Protein AF-A0A958UBS0-F1 (afdb_monomer_lite)

pLDDT: mean 75.7, std 14.75, range [41.38, 94.5]

Structure (mmCIF, N/CA/C/O backbone):
data_AF-A0A958UBS0-F1
#
_entry.id   AF-A0A958UBS0-F1
#
loop_
_atom_site.group_PDB
_atom_site.id
_atom_site.type_symbol
_atom_site.label_atom_id
_atom_site.label_alt_id
_atom_site.label_comp_id
_atom_site.label_asym_id
_atom_site.label_entity_id
_atom_site.label_seq_id
_atom_site.pdbx_PDB_ins_code
_atom_site.Cartn_x
_atom_site.Cartn_y
_atom_site.Cartn_z
_atom_site.occupancy
_atom_site.B_iso_or_equiv
_atom_site.auth_seq_id
_atom_site.auth_comp_id
_atom_site.auth_asym_id
_atom_site.auth_atom_id
_atom_site.pdbx_PDB_model_num
ATOM 1 N N . MET A 1 1 ? -45.300 -0.743 6.160 1.00 54.22 1 MET A N 1
ATOM 2 C CA . MET A 1 1 ? -44.730 -0.903 7.517 1.00 54.22 1 MET A CA 1
ATOM 3 C C . MET A 1 1 ? -43.240 -0.615 7.413 1.00 54.22 1 MET A C 1
ATOM 5 O O . MET A 1 1 ? -42.583 -1.237 6.593 1.00 54.22 1 MET A O 1
ATOM 9 N N . ASP A 1 2 ? -42.753 0.388 8.137 1.00 76.62 2 ASP A N 1
ATOM 10 C CA . ASP A 1 2 ? -41.417 0.974 7.968 1.00 76.62 2 ASP A CA 1
ATOM 11 C C . ASP A 1 2 ? -40.288 -0.039 8.276 1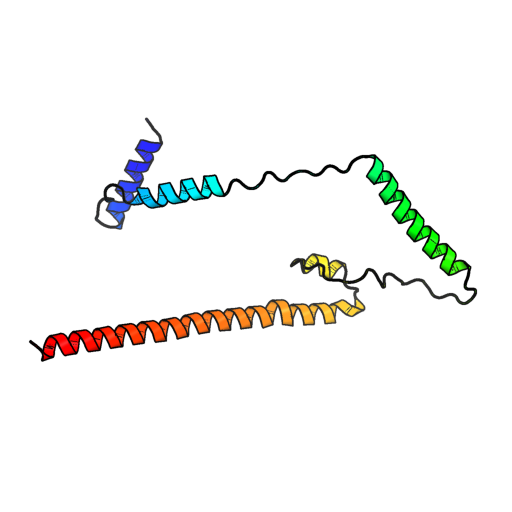.00 76.62 2 ASP A C 1
ATOM 13 O O . ASP A 1 2 ? -40.256 -0.635 9.360 1.00 76.62 2 ASP A O 1
ATOM 17 N N . LEU A 1 3 ? -39.381 -0.266 7.318 1.00 69.31 3 LEU A N 1
ATOM 18 C CA . LEU A 1 3 ? -38.292 -1.258 7.391 1.00 69.31 3 LEU A CA 1
ATOM 19 C C . LEU A 1 3 ? -37.373 -1.018 8.597 1.00 69.31 3 LEU A C 1
ATOM 21 O O . LEU A 1 3 ? -36.934 -1.964 9.254 1.00 69.31 3 LEU A O 1
ATOM 25 N N . ASN A 1 4 ? -37.153 0.249 8.944 1.00 75.38 4 ASN A N 1
ATOM 26 C CA . ASN A 1 4 ? -36.342 0.646 10.093 1.00 75.38 4 ASN A CA 1
ATOM 27 C C . ASN A 1 4 ? -36.977 0.184 11.417 1.00 75.38 4 ASN A C 1
ATOM 29 O O . ASN A 1 4 ? -36.310 -0.359 12.301 1.00 75.38 4 ASN A O 1
ATOM 33 N N . LYS A 1 5 ? -38.305 0.305 11.524 1.00 75.88 5 LYS A N 1
ATOM 34 C CA . LYS A 1 5 ? -39.053 -0.116 12.713 1.00 75.88 5 LYS A CA 1
ATOM 35 C C . LYS A 1 5 ? -39.016 -1.637 12.887 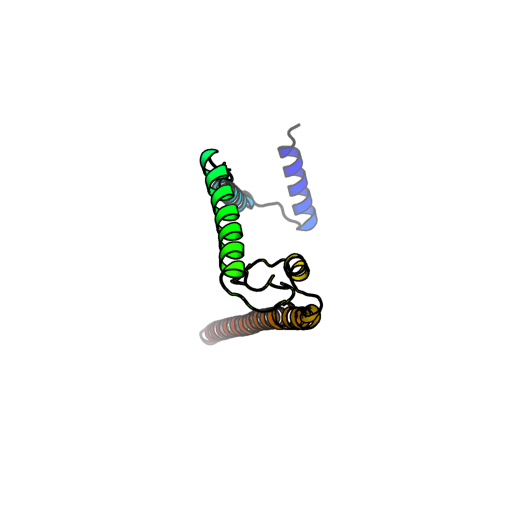1.00 75.88 5 LYS A C 1
ATOM 37 O O . LYS A 1 5 ? -38.842 -2.112 14.006 1.00 75.88 5 LYS A O 1
ATOM 42 N N . LYS A 1 6 ? -39.106 -2.400 11.791 1.00 79.31 6 LYS A N 1
ATOM 43 C CA . LYS A 1 6 ? -39.020 -3.872 11.816 1.00 79.31 6 LYS A CA 1
ATOM 44 C C . LYS A 1 6 ? -37.632 -4.365 12.253 1.00 79.31 6 LYS A C 1
ATOM 46 O O . LYS A 1 6 ? -37.544 -5.288 13.060 1.00 79.31 6 LYS A O 1
ATOM 51 N N . ASN A 1 7 ? -36.563 -3.716 11.788 1.00 82.00 7 ASN A N 1
ATOM 52 C CA . ASN A 1 7 ? -35.189 -4.080 12.150 1.00 82.00 7 ASN A CA 1
ATOM 53 C C . ASN A 1 7 ? -34.857 -3.778 13.617 1.00 82.00 7 ASN A C 1
ATOM 55 O O . ASN A 1 7 ? -34.242 -4.614 14.276 1.00 82.00 7 ASN A O 1
ATOM 59 N N . LYS A 1 8 ? -35.319 -2.643 14.163 1.00 81.62 8 LYS A N 1
ATOM 60 C CA . LYS A 1 8 ? -35.137 -2.330 15.594 1.00 81.62 8 LYS A CA 1
ATOM 61 C C . LYS A 1 8 ? -35.790 -3.363 16.511 1.00 81.62 8 LYS A C 1
ATOM 63 O O . LYS A 1 8 ? -35.183 -3.777 17.494 1.00 81.62 8 LYS A O 1
ATOM 68 N N . VAL A 1 9 ? -37.003 -3.800 16.171 1.00 83.94 9 VAL A N 1
ATOM 69 C CA . VAL A 1 9 ? -37.725 -4.824 16.942 1.00 83.94 9 VAL A CA 1
ATOM 70 C C . VAL A 1 9 ? -36.994 -6.167 16.890 1.00 83.94 9 VAL A C 1
ATOM 72 O O . VAL A 1 9 ? -36.865 -6.825 17.919 1.00 83.94 9 VAL A O 1
ATOM 75 N N . ARG A 1 10 ? -36.467 -6.563 15.722 1.00 87.56 10 ARG A N 1
ATOM 76 C CA . ARG A 1 10 ? -35.708 -7.817 15.592 1.00 87.56 10 ARG A CA 1
ATOM 77 C C . ARG A 1 10 ? -34.406 -7.790 16.396 1.00 87.56 10 ARG A C 1
ATOM 79 O O . ARG A 1 10 ? -34.130 -8.745 17.108 1.00 87.56 10 ARG A O 1
ATOM 86 N N . LEU A 1 11 ? -33.660 -6.687 16.336 1.00 84.81 11 LEU A N 1
ATOM 87 C CA . LEU A 1 11 ? -32.402 -6.524 17.070 1.00 84.81 11 LEU A CA 1
ATOM 88 C C . LEU A 1 11 ? -32.605 -6.547 18.592 1.00 84.81 11 LEU A C 1
ATOM 90 O O . LEU A 1 11 ? -31.860 -7.216 19.298 1.00 84.81 11 LEU A O 1
ATOM 94 N N . SER A 1 12 ? -33.628 -5.849 19.094 1.00 86.31 12 SER A N 1
ATOM 95 C CA . SER A 1 12 ? -33.972 -5.865 20.523 1.00 86.31 12 SER A CA 1
ATOM 96 C C . SER A 1 12 ? -34.364 -7.266 20.991 1.00 86.31 12 SER A C 1
ATOM 98 O O . SER A 1 12 ? -33.924 -7.690 22.057 1.00 86.31 12 SER A O 1
ATOM 100 N N . LYS A 1 13 ? -35.117 -8.010 20.170 1.00 88.94 13 LYS A N 1
ATOM 101 C CA . LYS A 1 13 ? -35.467 -9.399 20.466 1.00 88.94 13 LYS A CA 1
ATOM 102 C C . LYS A 1 13 ? -34.226 -10.296 20.527 1.00 88.94 13 LYS A C 1
ATOM 104 O O . LYS A 1 13 ? -34.050 -10.999 21.509 1.00 88.94 13 LYS A O 1
ATOM 109 N N . GLU A 1 14 ? -33.342 -10.227 19.531 1.00 90.38 14 GLU A N 1
ATOM 110 C CA . GLU A 1 14 ? -32.112 -11.033 19.514 1.00 90.38 14 GLU A CA 1
ATOM 111 C C . GLU A 1 14 ? -31.158 -10.697 20.666 1.00 90.38 14 GLU A C 1
ATOM 113 O O . GLU A 1 14 ? -30.542 -11.599 21.230 1.00 90.38 14 GLU A O 1
ATOM 118 N N . HIS A 1 15 ? -31.037 -9.419 21.030 1.00 87.50 15 HIS A N 1
ATOM 119 C CA . HIS A 1 15 ? -30.216 -8.997 22.163 1.00 87.50 15 HIS A CA 1
ATOM 120 C C . HIS A 1 15 ? -30.743 -9.588 23.473 1.00 87.50 15 HIS A C 1
ATOM 122 O O . HIS A 1 15 ? -29.978 -10.184 24.228 1.00 87.50 15 HIS A O 1
ATOM 128 N N . ARG A 1 16 ? -32.059 -9.510 23.692 1.00 91.50 16 ARG A N 1
ATOM 129 C CA . ARG A 1 16 ? -32.699 -10.081 24.877 1.00 91.50 16 ARG A CA 1
ATOM 130 C C . ARG A 1 16 ? -32.607 -11.604 24.914 1.00 91.50 16 ARG A C 1
ATOM 132 O O . ARG A 1 16 ? -32.306 -12.159 25.962 1.00 91.50 16 ARG A O 1
ATOM 139 N N . ASP A 1 17 ? -32.815 -12.271 23.781 1.00 93.62 17 ASP A N 1
ATOM 140 C CA . ASP A 1 17 ? -32.758 -13.734 23.690 1.00 93.62 17 ASP A CA 1
ATOM 141 C C . ASP A 1 17 ? -31.333 -14.271 23.945 1.00 93.62 17 ASP A C 1
ATOM 143 O O . ASP A 1 17 ? -31.178 -15.371 24.470 1.00 93.62 17 ASP A O 1
ATOM 147 N N . LYS A 1 18 ? -30.284 -13.503 23.607 1.00 91.00 18 LYS A N 1
ATOM 148 C CA . LYS A 1 18 ? -28.878 -13.914 23.784 1.00 91.00 18 LYS A CA 1
ATOM 149 C C . LYS A 1 18 ? -28.246 -13.464 25.099 1.00 91.00 18 LYS A C 1
ATOM 151 O O . LYS A 1 18 ? -27.378 -14.159 25.611 1.00 91.00 18 LYS A O 1
ATOM 156 N N . LEU A 1 19 ? -28.624 -12.292 25.605 1.00 90.00 19 LEU A N 1
ATOM 157 C CA . LEU A 1 19 ? -27.959 -11.646 26.744 1.00 90.00 19 LEU A CA 1
ATOM 158 C C . LEU A 1 19 ? -28.878 -11.487 27.962 1.00 90.00 19 LEU A C 1
ATOM 160 O O . LEU A 1 19 ? -28.441 -10.992 28.995 1.00 90.00 19 LEU A O 1
ATOM 164 N N . GLY A 1 20 ? -30.145 -11.901 27.856 1.00 90.25 20 GLY A N 1
ATOM 165 C CA . GLY A 1 20 ? -31.111 -11.895 28.959 1.00 90.25 20 GLY A CA 1
ATOM 166 C C . GLY A 1 20 ? -31.557 -10.503 29.415 1.00 90.25 20 GLY A C 1
ATOM 167 O O . GLY A 1 20 ? -32.290 -10.391 30.393 1.00 90.25 20 GLY A O 1
ATOM 168 N N . MET A 1 21 ? -31.132 -9.443 28.726 1.00 87.12 21 MET A N 1
ATOM 169 C CA . MET A 1 21 ? -31.373 -8.050 29.103 1.00 87.12 21 MET A CA 1
ATOM 170 C C . MET A 1 21 ? -31.845 -7.234 27.898 1.00 87.12 21 MET A C 1
ATOM 172 O O . MET A 1 21 ? -31.523 -7.550 26.753 1.00 87.12 21 MET A O 1
ATOM 176 N N . ASP A 1 22 ? -32.633 -6.188 28.152 1.00 87.81 22 ASP A N 1
ATOM 177 C CA . ASP A 1 22 ? -33.042 -5.239 27.115 1.00 87.81 22 ASP A CA 1
ATOM 178 C C . ASP A 1 22 ? -31.922 -4.238 26.807 1.00 87.81 22 ASP A C 1
ATOM 180 O O . ASP A 1 22 ? -31.136 -3.867 27.678 1.00 87.81 22 ASP A O 1
ATOM 184 N N . ILE A 1 23 ? -31.879 -3.764 25.557 1.00 87.25 23 ILE A N 1
ATOM 185 C CA . ILE A 1 23 ? -30.902 -2.759 25.118 1.00 87.25 23 ILE A CA 1
ATOM 186 C C . ILE A 1 23 ? -31.170 -1.448 25.879 1.00 87.25 23 ILE A C 1
ATOM 188 O O . ILE A 1 23 ? -32.269 -0.893 25.744 1.00 87.25 23 ILE A O 1
ATOM 192 N N . PRO A 1 24 ? -30.188 -0.900 26.620 1.00 88.06 24 PRO A N 1
ATOM 193 C CA . PRO A 1 24 ? -30.344 0.376 27.304 1.00 88.06 24 PRO A CA 1
ATOM 194 C C . PRO A 1 24 ? -30.661 1.517 26.333 1.00 88.06 24 PRO A C 1
ATOM 196 O O . PRO A 1 24 ? -30.202 1.540 25.184 1.00 88.06 24 PRO A O 1
ATOM 199 N N . LYS A 1 25 ? -31.431 2.501 26.808 1.00 84.38 25 LYS A N 1
ATOM 200 C CA . LYS A 1 25 ? -31.696 3.718 26.032 1.00 84.38 25 LYS A CA 1
ATOM 201 C C . LYS A 1 25 ? -30.359 4.385 25.685 1.00 84.38 25 LYS A C 1
ATOM 203 O O . LYS A 1 25 ? -29.473 4.471 26.524 1.00 84.38 25 LYS A O 1
ATOM 208 N N . ASP A 1 26 ? -30.217 4.793 24.427 1.00 84.62 26 ASP A N 1
ATOM 209 C CA . ASP A 1 26 ? -29.049 5.509 23.894 1.00 84.62 26 ASP A CA 1
ATOM 210 C C . ASP A 1 26 ? -27.710 4.750 23.829 1.00 84.62 26 ASP A C 1
ATOM 212 O O . ASP A 1 26 ? -26.696 5.344 23.464 1.00 84.62 26 ASP A O 1
ATOM 216 N N . TYR A 1 27 ? -27.695 3.429 24.049 1.00 86.19 27 TYR A N 1
ATOM 217 C CA . TYR A 1 27 ? -26.470 2.610 24.011 1.00 86.19 27 TYR A CA 1
ATOM 218 C C . TYR A 1 27 ? -25.636 2.784 22.722 1.00 86.19 27 TYR A C 1
ATOM 220 O O . TYR A 1 27 ? -24.415 2.901 22.761 1.00 86.19 27 TYR A O 1
ATOM 228 N N . PHE A 1 28 ? -26.295 2.873 21.562 1.00 89.88 28 PHE A N 1
ATOM 229 C CA . PHE A 1 28 ? -25.626 3.028 20.262 1.00 89.88 28 PHE A CA 1
ATOM 230 C C . PHE A 1 28 ? -25.513 4.483 19.784 1.00 89.88 28 PHE A C 1
ATOM 232 O O . PHE A 1 28 ? -25.036 4.724 18.672 1.00 89.88 28 PHE A O 1
ATOM 239 N N . SER A 1 29 ? -25.956 5.465 20.575 1.00 89.81 29 SER A N 1
ATOM 240 C CA . SER A 1 29 ? -26.031 6.864 20.135 1.00 89.81 29 SER A CA 1
ATOM 241 C C . SER A 1 29 ? -24.642 7.455 19.866 1.00 89.81 29 SER A C 1
ATOM 243 O O . SER A 1 29 ? -24.453 8.109 18.840 1.00 89.81 29 SER A O 1
ATOM 245 N N . LYS A 1 30 ? -23.649 7.140 20.712 1.00 91.75 30 LYS A N 1
ATOM 246 C CA . LYS A 1 30 ? -22.251 7.573 20.535 1.00 91.75 30 LYS A CA 1
ATOM 247 C C . LYS A 1 30 ? -21.612 6.960 19.285 1.00 91.75 30 LYS A C 1
ATOM 249 O O . LYS A 1 30 ? -21.175 7.696 18.408 1.00 91.75 30 LYS A O 1
ATOM 254 N N . SER A 1 31 ? -21.648 5.632 19.157 1.00 89.31 31 SER A N 1
ATOM 255 C CA . SER A 1 31 ? -21.081 4.925 17.997 1.00 89.31 31 SER A CA 1
ATOM 256 C C . SER A 1 31 ? -21.721 5.381 16.683 1.00 89.31 31 SER A C 1
ATOM 258 O O . SER A 1 31 ? -21.027 5.626 15.700 1.00 89.31 31 SER A O 1
ATOM 260 N N . LYS A 1 32 ? -23.044 5.591 16.661 1.00 90.06 32 LYS A N 1
ATOM 261 C CA . LYS A 1 32 ? -23.733 6.094 15.469 1.00 90.06 32 LYS A CA 1
ATOM 262 C C . LYS A 1 32 ? -23.274 7.503 15.085 1.00 90.06 32 LYS A C 1
ATOM 264 O O . LYS A 1 32 ? -23.125 7.778 13.897 1.00 90.06 32 LYS A O 1
ATOM 269 N N . ALA A 1 33 ? -23.067 8.382 16.066 1.00 91.50 33 ALA A N 1
ATOM 270 C CA . ALA A 1 33 ? -22.557 9.729 15.830 1.00 91.50 33 ALA A CA 1
ATOM 271 C C . ALA A 1 33 ? -21.106 9.705 15.323 1.00 91.50 33 ALA A C 1
ATOM 273 O O . ALA A 1 33 ? -20.787 10.403 14.362 1.00 91.50 33 ALA A O 1
ATOM 274 N N . GLU A 1 34 ? -20.257 8.861 15.910 1.00 90.31 34 GLU A N 1
ATOM 275 C CA . GLU A 1 34 ? -18.861 8.683 15.498 1.00 90.31 34 GLU A CA 1
ATOM 276 C C . GLU A 1 34 ? -18.745 8.105 14.085 1.00 90.31 34 GLU A C 1
ATOM 278 O O . GLU A 1 34 ? -17.998 8.646 13.276 1.00 90.31 34 GLU A O 1
ATOM 283 N N . ILE A 1 35 ? -19.538 7.085 13.738 1.00 89.06 35 ILE A N 1
ATOM 284 C CA . ILE A 1 35 ? -19.576 6.526 12.377 1.00 89.06 35 ILE A CA 1
ATOM 285 C C . ILE A 1 35 ? -20.050 7.582 11.376 1.00 89.06 35 ILE A C 1
ATOM 287 O O . ILE A 1 35 ? -19.469 7.713 10.302 1.00 89.06 35 ILE A O 1
ATOM 291 N N . LEU A 1 36 ? -21.089 8.357 11.707 1.00 88.12 36 LEU A N 1
ATOM 292 C CA . LEU A 1 36 ? -21.593 9.400 10.812 1.00 88.12 36 LEU A CA 1
ATOM 293 C C . LEU A 1 36 ? -20.533 10.483 10.563 1.00 88.12 36 LEU A C 1
ATOM 295 O O . LEU A 1 36 ? -20.350 10.914 9.424 1.00 88.12 36 LEU A O 1
ATOM 299 N N . LYS A 1 37 ? -19.822 10.889 11.620 1.00 89.19 37 LYS A N 1
ATOM 300 C CA . LYS A 1 37 ? -18.712 11.841 11.542 1.00 89.19 37 LYS A CA 1
ATOM 301 C C . LYS A 1 37 ? -17.560 11.272 10.712 1.00 89.19 37 LYS A C 1
ATOM 303 O O . LYS A 1 37 ? -17.122 11.926 9.772 1.00 89.19 37 LYS A O 1
ATOM 308 N N . ALA A 1 38 ? -17.160 10.028 10.970 1.00 85.00 38 ALA A N 1
ATOM 309 C CA . ALA A 1 38 ? -16.108 9.350 10.225 1.00 85.00 38 ALA A CA 1
ATOM 310 C C . ALA A 1 38 ? -16.458 9.204 8.737 1.00 85.00 38 ALA A C 1
ATOM 312 O O . ALA A 1 38 ? -15.603 9.431 7.894 1.00 85.00 38 ALA A O 1
ATOM 313 N N . VAL A 1 39 ? -17.702 8.877 8.378 1.00 82.25 39 VAL A N 1
ATOM 314 C CA . VAL A 1 39 ? -18.130 8.784 6.969 1.00 82.25 39 VAL A CA 1
ATOM 315 C C . VAL A 1 39 ? -18.169 10.159 6.294 1.00 82.25 39 VAL A C 1
ATOM 317 O O . VAL A 1 39 ? -17.821 10.272 5.120 1.00 82.25 39 VAL A O 1
ATOM 320 N N . ALA A 1 40 ? -18.573 11.208 7.016 1.00 79.00 40 ALA A N 1
ATOM 321 C CA . ALA A 1 40 ? -18.569 12.572 6.493 1.00 79.00 40 ALA A CA 1
ATOM 322 C C . ALA A 1 40 ? -17.142 13.107 6.267 1.00 79.00 40 ALA A C 1
ATOM 324 O O . ALA A 1 40 ? -16.904 13.790 5.271 1.00 79.00 40 ALA A O 1
ATOM 325 N N . GLU A 1 41 ? -16.209 12.769 7.160 1.00 76.94 41 GLU A N 1
ATOM 326 C CA . GLU A 1 41 ? -14.789 13.137 7.079 1.00 76.94 41 GLU A CA 1
ATOM 327 C C . GLU A 1 41 ? -14.023 12.281 6.053 1.00 76.94 41 GLU A C 1
ATOM 329 O O . GLU A 1 41 ? -13.180 12.803 5.330 1.00 76.94 41 GLU A O 1
ATOM 334 N N . ASN A 1 42 ? -14.379 11.001 5.888 1.00 64.62 42 ASN A N 1
ATOM 335 C CA . ASN A 1 42 ? -13.818 10.086 4.880 1.00 64.62 42 ASN A CA 1
ATOM 336 C C . ASN A 1 42 ? -14.498 10.201 3.502 1.00 64.62 42 ASN A C 1
ATOM 338 O O . ASN A 1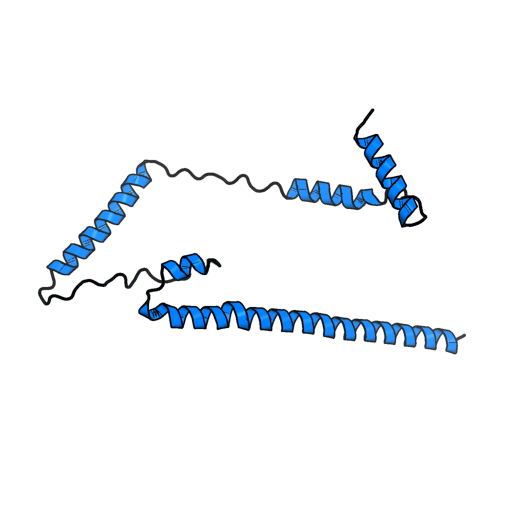 42 ? -14.532 9.229 2.735 1.00 64.62 42 ASN A O 1
ATOM 342 N N . LYS A 1 43 ? -15.022 11.378 3.132 1.00 59.66 43 LYS A N 1
ATOM 343 C CA . LYS A 1 43 ? -15.264 11.668 1.713 1.00 59.66 43 LYS A CA 1
ATOM 344 C C . LYS A 1 43 ? -13.907 11.640 1.014 1.00 59.66 43 LYS A C 1
ATOM 346 O O . LYS A 1 43 ? -13.167 12.617 1.059 1.00 59.66 43 LYS A O 1
ATOM 351 N N . LYS A 1 44 ? -13.577 10.490 0.412 1.00 62.22 44 LYS A N 1
ATOM 352 C CA . LYS A 1 44 ? -12.384 10.307 -0.422 1.00 62.22 44 LYS A CA 1
ATOM 353 C C . LYS A 1 44 ? -12.256 11.533 -1.331 1.00 62.22 44 LYS A C 1
ATOM 355 O O . LYS A 1 44 ? -13.268 11.897 -1.938 1.00 62.22 44 LYS A O 1
ATOM 360 N N . PRO A 1 45 ? -11.077 12.176 -1.421 1.00 61.28 45 PRO A N 1
ATOM 361 C CA . PRO A 1 45 ? -10.894 13.242 -2.389 1.00 61.28 45 PRO A CA 1
ATOM 362 C C . PRO A 1 45 ? -11.256 12.651 -3.748 1.00 61.28 45 PRO A C 1
ATOM 364 O O . PRO A 1 45 ? -10.703 11.618 -4.132 1.00 61.28 45 PRO A O 1
ATOM 367 N N . GLU A 1 46 ? -12.247 13.236 -4.422 1.00 63.69 46 GLU A N 1
ATOM 368 C CA . GLU A 1 46 ? -12.600 12.834 -5.779 1.00 63.69 46 GLU A CA 1
ATOM 369 C C . GLU A 1 46 ? -11.300 12.795 -6.577 1.00 63.69 46 GLU A C 1
ATOM 371 O O . GLU A 1 46 ? -10.557 13.781 -6.608 1.00 63.69 46 GLU A O 1
ATOM 376 N N . THR A 1 47 ? -10.955 11.624 -7.114 1.00 60.16 47 THR A N 1
ATOM 377 C CA . THR A 1 47 ? -9.691 11.420 -7.812 1.00 60.16 47 THR A CA 1
ATOM 378 C C . THR A 1 47 ? -9.654 12.392 -8.981 1.00 60.16 47 THR A C 1
ATOM 380 O O . THR A 1 47 ? -10.350 12.236 -9.982 1.00 60.16 47 THR A O 1
ATOM 383 N N . LYS A 1 48 ? -8.885 13.471 -8.820 1.00 59.59 48 LYS A N 1
ATOM 384 C CA . LYS A 1 48 ? -8.793 14.541 -9.805 1.00 59.59 48 LYS A CA 1
ATOM 385 C C . LYS A 1 48 ? -8.133 13.952 -11.044 1.00 59.59 48 LYS A C 1
ATOM 387 O O . LYS A 1 48 ? -6.923 13.757 -11.071 1.00 59.59 48 LYS A O 1
ATOM 392 N N . VAL A 1 49 ? -8.937 13.624 -12.051 1.00 65.81 49 VAL A N 1
ATOM 393 C CA . VAL A 1 49 ? -8.460 13.041 -13.305 1.00 65.81 49 VAL A CA 1
ATOM 394 C C . VAL A 1 49 ? -7.685 14.125 -14.056 1.00 65.81 49 VAL A C 1
ATOM 396 O O . VAL A 1 49 ? -8.266 14.981 -14.724 1.00 65.81 49 VAL A O 1
ATOM 399 N N . ILE A 1 50 ? -6.361 14.150 -13.888 1.00 70.00 50 ILE A N 1
ATOM 400 C CA . ILE A 1 50 ? -5.486 15.102 -14.576 1.00 70.00 50 ILE A CA 1
ATOM 401 C C . ILE A 1 50 ? -5.354 14.639 -16.028 1.00 70.00 50 ILE A C 1
ATOM 403 O O . ILE A 1 50 ? -4.557 13.765 -16.357 1.00 70.00 50 ILE A O 1
ATOM 407 N N 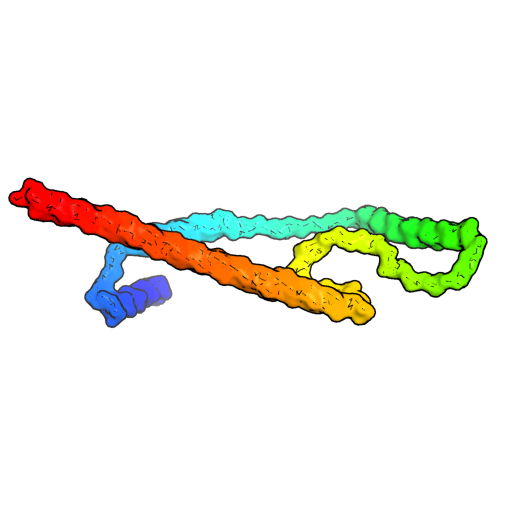. GLN A 1 51 ? -6.151 15.222 -16.918 1.00 68.19 51 GLN A N 1
ATOM 408 C CA . GLN A 1 51 ? -5.993 15.016 -18.354 1.00 68.19 51 GLN A CA 1
ATOM 409 C C . GLN A 1 51 ? -4.790 15.824 -18.861 1.00 68.19 51 GLN A C 1
ATOM 411 O O . GLN A 1 51 ? -4.734 17.047 -18.704 1.00 68.19 51 GLN A O 1
ATOM 416 N N . LEU A 1 52 ? -3.822 15.149 -19.490 1.00 64.19 52 LEU A N 1
ATOM 417 C CA . LEU A 1 52 ? -2.690 15.825 -20.123 1.00 64.19 52 LEU A CA 1
ATOM 418 C C . LEU A 1 52 ? -3.156 16.678 -21.309 1.00 64.19 52 LEU A C 1
ATOM 420 O O . LEU A 1 52 ? -3.853 16.208 -22.214 1.00 64.19 52 LEU A O 1
ATOM 424 N N . ARG A 1 53 ? -2.713 17.939 -21.324 1.00 69.25 53 ARG A N 1
ATOM 425 C CA . ARG A 1 53 ? -2.982 18.886 -22.411 1.00 69.25 53 ARG A CA 1
ATOM 426 C C . ARG A 1 53 ? -2.344 18.383 -23.724 1.00 69.25 53 ARG A C 1
ATOM 428 O O . ARG A 1 53 ? -1.223 17.875 -23.695 1.00 69.25 53 ARG A O 1
ATOM 435 N N . PRO A 1 54 ? -3.004 18.542 -24.886 1.00 69.69 54 PRO A N 1
ATOM 436 C CA . PRO A 1 54 ? -2.604 17.900 -26.146 1.00 69.69 54 PRO A CA 1
ATOM 437 C C . PRO A 1 54 ? -1.213 18.300 -26.659 1.00 69.69 54 PRO A C 1
ATOM 439 O O . PRO A 1 54 ? -0.546 17.478 -27.278 1.00 69.69 54 PRO A O 1
ATOM 442 N N . PHE A 1 55 ? -0.729 19.508 -26.356 1.00 66.38 55 PHE A N 1
ATOM 443 C CA . PHE A 1 55 ? 0.618 19.940 -26.752 1.00 66.38 55 PHE A CA 1
ATOM 444 C C . PHE A 1 55 ? 1.737 19.168 -26.029 1.00 66.38 55 PHE A C 1
ATOM 446 O O . PHE A 1 55 ? 2.818 18.989 -26.585 1.00 66.38 55 PHE A O 1
ATOM 453 N N . VAL A 1 56 ? 1.474 18.656 -24.818 1.00 73.62 56 VAL A N 1
ATOM 454 C CA . VAL A 1 56 ? 2.456 17.884 -24.038 1.00 73.62 56 VAL A CA 1
ATOM 455 C C . VAL A 1 56 ? 2.686 16.507 -24.671 1.00 73.62 56 VAL A C 1
ATOM 457 O O . VAL A 1 56 ? 3.785 15.973 -24.585 1.00 73.62 56 VAL A O 1
ATOM 460 N N . LYS A 1 57 ? 1.696 15.959 -25.391 1.00 75.06 57 LYS A N 1
ATOM 461 C CA . LYS A 1 57 ? 1.805 14.647 -26.054 1.00 75.06 57 LYS A CA 1
ATOM 462 C C . LYS A 1 57 ? 2.914 14.631 -27.108 1.00 75.06 57 LYS A C 1
ATOM 464 O O . LYS A 1 57 ? 3.713 13.703 -27.145 1.00 75.06 57 LYS A O 1
ATOM 469 N N . TYR A 1 58 ? 2.986 15.679 -27.930 1.00 84.19 58 TYR A N 1
ATOM 470 C CA . TYR A 1 58 ? 4.012 15.797 -28.965 1.00 84.19 58 TYR A CA 1
ATOM 471 C C . TYR A 1 58 ? 5.385 16.131 -28.385 1.00 84.19 58 TYR A C 1
ATOM 473 O O . TYR A 1 58 ? 6.377 15.592 -28.859 1.00 84.19 58 TYR A O 1
ATOM 481 N N . ALA A 1 59 ? 5.447 16.961 -27.338 1.00 84.69 59 ALA A N 1
ATOM 482 C CA . ALA A 1 59 ? 6.704 17.266 -26.656 1.00 84.69 59 ALA A CA 1
ATOM 483 C C . ALA A 1 59 ? 7.338 16.007 -26.035 1.00 84.69 59 ALA A C 1
ATOM 485 O O . ALA A 1 59 ? 8.537 15.789 -26.186 1.00 84.69 59 ALA A O 1
ATOM 486 N N . VAL A 1 60 ? 6.523 15.149 -25.407 1.00 85.38 60 VAL A N 1
ATOM 487 C CA . VAL A 1 60 ? 6.972 13.868 -24.836 1.00 85.38 60 VAL A CA 1
ATOM 488 C C . VAL A 1 60 ? 7.379 12.879 -25.931 1.00 85.38 60 VAL A C 1
ATOM 490 O O . VAL A 1 60 ? 8.417 12.237 -25.825 1.00 85.38 60 VAL A O 1
ATOM 493 N N . ALA A 1 61 ? 6.615 12.774 -27.022 1.00 87.19 61 ALA A N 1
ATOM 494 C CA . ALA A 1 61 ? 7.008 11.917 -28.142 1.00 87.19 61 ALA A CA 1
ATOM 495 C C . ALA A 1 61 ? 8.335 12.377 -28.776 1.00 87.19 61 ALA A C 1
ATOM 497 O O . ALA A 1 61 ? 9.212 11.559 -29.048 1.00 87.19 61 ALA A O 1
ATOM 498 N N . ALA A 1 62 ? 8.509 13.688 -28.969 1.00 90.25 62 ALA A N 1
ATOM 499 C CA . ALA A 1 62 ? 9.726 14.261 -29.530 1.00 90.25 62 ALA A CA 1
ATOM 500 C C . ALA A 1 62 ? 10.941 14.060 -28.615 1.00 90.25 62 ALA A C 1
ATOM 502 O O . ALA A 1 62 ? 12.024 13.787 -29.127 1.00 90.25 62 ALA A O 1
ATOM 503 N N . SER A 1 63 ? 10.784 14.143 -27.287 1.00 89.75 63 SER A N 1
ATOM 504 C CA . SER A 1 63 ? 11.895 13.896 -26.360 1.00 89.75 63 SER A CA 1
ATOM 505 C C . SER A 1 63 ? 12.352 12.436 -26.390 1.00 89.75 63 SER A C 1
ATOM 507 O O . SER A 1 63 ? 13.555 12.188 -26.438 1.00 89.75 63 SER A O 1
ATOM 509 N N . ILE A 1 64 ? 11.421 11.477 -26.460 1.00 88.44 64 ILE A N 1
ATOM 510 C CA . ILE A 1 64 ? 11.745 10.047 -26.587 1.00 88.44 64 ILE A CA 1
ATOM 511 C C . ILE A 1 64 ? 12.505 9.788 -27.894 1.00 88.44 64 ILE A C 1
ATOM 513 O O . ILE A 1 64 ? 13.566 9.164 -27.885 1.00 88.44 64 ILE A O 1
ATOM 517 N N . VAL A 1 65 ? 12.005 10.310 -29.019 1.00 92.12 65 VAL A N 1
ATOM 518 C CA . VAL A 1 65 ? 12.660 10.153 -30.329 1.00 92.12 65 VAL A CA 1
ATOM 519 C C . VAL A 1 65 ? 14.029 10.840 -30.355 1.00 92.12 65 VAL A C 1
ATOM 521 O O . VAL A 1 65 ? 14.974 10.286 -30.914 1.00 92.12 65 VAL A O 1
ATOM 524 N N . ALA A 1 66 ? 14.168 12.009 -29.726 1.00 89.94 66 ALA A N 1
ATOM 525 C CA . ALA A 1 66 ? 15.438 12.722 -29.632 1.00 89.94 66 ALA A CA 1
ATOM 526 C C . ALA A 1 66 ? 16.481 11.936 -28.826 1.00 89.94 66 ALA A C 1
ATOM 528 O O . ALA A 1 66 ? 17.619 11.828 -29.273 1.00 89.94 66 ALA A O 1
ATOM 529 N N . ILE A 1 67 ? 16.097 11.341 -27.689 1.00 88.31 67 ILE A N 1
ATOM 530 C CA . ILE A 1 67 ? 16.989 10.497 -26.879 1.00 88.31 67 ILE A CA 1
ATOM 531 C C . ILE A 1 67 ? 17.450 9.282 -27.692 1.00 88.31 67 ILE A C 1
ATOM 533 O O . ILE A 1 67 ? 18.651 9.041 -27.792 1.00 88.31 67 ILE A O 1
ATOM 537 N N . LEU A 1 68 ? 16.524 8.575 -28.349 1.00 85.06 68 LEU A N 1
ATOM 538 C CA . LEU A 1 68 ? 16.847 7.406 -29.178 1.00 85.06 68 LEU A CA 1
ATOM 539 C C . LEU A 1 68 ? 17.759 7.762 -30.363 1.00 85.06 68 LEU A C 1
ATOM 541 O O . LEU A 1 68 ? 18.729 7.054 -30.644 1.00 85.06 68 LEU A O 1
ATOM 545 N N . GLY A 1 69 ? 17.478 8.877 -31.042 1.00 84.56 69 GLY A N 1
ATOM 546 C CA . GLY A 1 69 ? 18.308 9.381 -32.136 1.00 84.56 69 GLY A CA 1
ATOM 547 C C . GLY A 1 69 ? 19.713 9.769 -31.671 1.00 84.56 69 GLY A C 1
ATOM 548 O O . GLY A 1 69 ? 20.696 9.451 -32.343 1.00 84.56 69 GLY A O 1
ATOM 549 N N . LEU A 1 70 ? 19.823 10.387 -30.492 1.00 82.31 70 LEU A N 1
ATOM 550 C CA . LEU A 1 70 ? 21.102 10.758 -29.890 1.00 82.31 70 LEU A CA 1
ATOM 551 C C . LEU A 1 70 ? 21.934 9.516 -29.529 1.00 82.31 70 LEU A C 1
ATOM 553 O O . LEU A 1 70 ? 23.138 9.490 -29.787 1.00 82.31 70 LEU A O 1
ATOM 557 N N . THR A 1 71 ? 21.300 8.454 -29.016 1.00 78.75 71 THR A N 1
ATOM 558 C CA . THR A 1 71 ? 21.967 7.171 -28.730 1.00 78.75 71 THR A CA 1
ATOM 559 C C . THR A 1 71 ? 22.580 6.543 -29.986 1.00 78.75 71 THR A C 1
ATOM 561 O O . THR A 1 71 ? 23.688 6.009 -29.926 1.00 78.75 71 THR A O 1
ATOM 564 N N . ILE A 1 72 ? 21.902 6.615 -31.137 1.00 76.50 72 ILE A N 1
ATOM 565 C CA . ILE A 1 72 ? 22.422 6.083 -32.412 1.00 76.50 72 ILE A CA 1
ATOM 566 C C . ILE A 1 72 ? 23.621 6.908 -32.901 1.00 76.50 72 ILE A C 1
ATOM 568 O O . ILE A 1 72 ? 24.620 6.343 -33.351 1.00 76.50 72 ILE A O 1
ATOM 572 N N . LEU A 1 73 ? 23.548 8.234 -32.769 1.00 76.81 73 LEU A N 1
ATOM 573 C CA . LEU A 1 73 ? 24.617 9.155 -33.165 1.00 76.81 73 LEU A CA 1
ATOM 574 C C . LEU A 1 73 ? 25.920 8.903 -32.387 1.00 76.81 73 LEU A C 1
ATOM 576 O O . LEU A 1 73 ? 26.988 8.827 -32.995 1.00 76.81 73 LEU A O 1
ATOM 580 N N . PHE A 1 74 ? 25.838 8.681 -31.070 1.00 72.75 74 PHE A N 1
ATOM 581 C CA . PHE A 1 74 ? 27.006 8.332 -30.249 1.00 72.75 74 PHE A CA 1
ATOM 582 C C . PHE A 1 74 ? 27.622 6.968 -30.607 1.00 72.75 74 PHE A C 1
ATOM 584 O O . PHE A 1 74 ? 28.838 6.809 -30.509 1.00 72.75 74 PHE A O 1
ATOM 591 N N . LYS A 1 75 ? 26.821 5.999 -31.074 1.00 63.72 75 LYS A N 1
ATOM 592 C CA . LYS A 1 75 ? 27.316 4.682 -31.518 1.00 63.72 75 LYS A CA 1
ATOM 593 C C . LYS A 1 75 ? 28.062 4.738 -32.852 1.00 63.72 75 LYS A C 1
ATOM 595 O O . LYS A 1 75 ? 29.024 4.002 -33.033 1.00 63.72 75 LYS A O 1
ATOM 600 N N . TYR A 1 76 ? 27.647 5.606 -33.774 1.00 64.56 76 TYR A N 1
ATOM 601 C CA . TYR A 1 76 ? 28.283 5.729 -35.092 1.00 64.56 76 TYR A CA 1
ATOM 602 C C . TYR A 1 76 ? 29.558 6.588 -35.094 1.00 64.56 76 TYR A C 1
ATOM 604 O O . TYR A 1 76 ? 30.400 6.411 -35.971 1.00 64.56 76 TYR A O 1
ATOM 612 N N . GLY A 1 77 ? 29.725 7.499 -34.129 1.00 62.50 77 GLY A N 1
ATOM 613 C CA . GLY A 1 77 ? 30.921 8.347 -34.013 1.00 62.50 77 GLY A CA 1
ATOM 614 C C . GLY A 1 77 ? 32.155 7.651 -33.419 1.00 62.50 77 GLY A C 1
ATOM 615 O O . GLY A 1 77 ? 33.267 8.147 -33.582 1.00 62.50 77 GLY A O 1
ATOM 616 N N . SER A 1 78 ? 31.979 6.505 -32.756 1.00 56.09 78 SER A N 1
ATOM 617 C CA . SER A 1 78 ? 33.063 5.729 -32.148 1.00 56.09 78 SER A CA 1
ATOM 618 C C . SER A 1 78 ? 33.286 4.453 -32.956 1.00 56.09 78 SER A C 1
ATOM 620 O O . SER A 1 78 ? 32.669 3.418 -32.715 1.00 56.09 78 SER A O 1
ATOM 622 N N . GLY A 1 79 ? 34.132 4.532 -33.982 1.00 56.88 79 GLY A N 1
ATOM 623 C CA . GLY A 1 79 ? 34.523 3.355 -34.747 1.00 56.88 79 GLY A CA 1
ATOM 624 C C . GLY A 1 79 ? 35.311 2.385 -33.868 1.00 56.88 79 GLY A C 1
ATOM 625 O O . GLY A 1 79 ? 36.475 2.643 -33.589 1.00 56.88 79 GLY A O 1
ATOM 626 N N . THR A 1 80 ? 34.685 1.291 -33.423 1.00 45.34 80 THR A N 1
ATOM 627 C CA . THR A 1 80 ? 35.260 -0.067 -33.319 1.00 45.34 80 THR A CA 1
ATOM 628 C C . THR A 1 80 ? 34.289 -1.049 -32.651 1.00 45.34 80 THR A C 1
ATOM 630 O O . THR A 1 80 ? 33.745 -0.805 -31.582 1.00 45.34 80 THR A O 1
ATOM 633 N N . THR A 1 81 ? 34.176 -2.209 -33.301 1.00 42.22 81 THR A N 1
ATOM 634 C CA . THR A 1 81 ? 33.832 -3.519 -32.733 1.00 42.22 81 THR A CA 1
ATOM 635 C C . THR A 1 81 ? 32.371 -3.783 -32.377 1.00 42.22 81 THR A C 1
ATOM 637 O O . THR A 1 81 ? 31.867 -3.468 -31.306 1.00 42.22 81 THR A O 1
ATOM 640 N N . THR A 1 82 ? 31.743 -4.508 -33.304 1.00 49.84 82 THR A N 1
ATOM 641 C CA . THR A 1 82 ? 30.774 -5.587 -33.099 1.00 49.84 82 THR A CA 1
ATOM 642 C C . THR A 1 82 ? 30.736 -6.114 -31.662 1.00 49.84 82 THR A C 1
ATOM 644 O O . THR A 1 82 ? 31.465 -7.036 -31.313 1.00 49.84 82 THR A O 1
ATOM 647 N N . GLN A 1 83 ? 29.840 -5.577 -30.843 1.00 43.28 83 GLN A N 1
ATOM 648 C CA . GLN A 1 83 ? 29.272 -6.310 -29.721 1.00 43.28 83 GLN A CA 1
ATOM 649 C C . GLN A 1 83 ? 27.761 -6.143 -29.786 1.00 43.28 83 GLN A C 1
ATOM 651 O O . GLN A 1 83 ? 27.234 -5.036 -29.901 1.00 43.28 83 GLN A O 1
ATOM 656 N N . GLN A 1 84 ? 27.088 -7.289 -29.813 1.00 42.44 84 GLN A N 1
ATOM 657 C CA . GLN A 1 84 ? 25.643 -7.409 -29.751 1.00 42.44 84 GLN A CA 1
ATOM 658 C C . GLN A 1 84 ? 25.146 -6.554 -28.583 1.00 42.44 84 GLN A C 1
ATOM 660 O O . GLN A 1 84 ? 25.591 -6.706 -27.448 1.00 42.44 84 GLN A O 1
ATOM 665 N N . VAL A 1 85 ? 24.274 -5.600 -28.891 1.00 43.19 85 VAL A N 1
ATOM 666 C CA . VAL A 1 85 ? 23.719 -4.647 -27.931 1.00 43.19 85 VAL A CA 1
ATOM 667 C C . VAL A 1 85 ? 22.661 -5.378 -27.100 1.00 43.19 85 VAL A C 1
ATOM 669 O O . VAL A 1 85 ? 21.468 -5.176 -27.290 1.00 43.19 85 VAL A O 1
ATOM 672 N N . ASN A 1 86 ? 23.097 -6.221 -26.165 1.00 48.34 86 ASN A N 1
ATOM 673 C CA . ASN A 1 86 ? 22.311 -6.571 -24.982 1.00 48.34 86 ASN A CA 1
ATOM 674 C C . ASN A 1 86 ? 22.515 -5.465 -23.943 1.00 48.34 86 ASN A C 1
ATOM 676 O O . ASN A 1 86 ? 23.171 -5.647 -22.924 1.00 48.34 86 ASN A O 1
ATOM 680 N N . THR A 1 87 ? 22.011 -4.271 -24.246 1.00 41.38 87 THR A N 1
ATOM 681 C CA . THR A 1 87 ? 22.099 -3.111 -23.349 1.00 41.38 87 THR A CA 1
ATOM 682 C C . THR A 1 87 ? 20.695 -2.625 -23.009 1.00 41.38 87 THR A C 1
ATOM 684 O O . THR A 1 87 ? 20.325 -1.485 -23.266 1.00 41.38 87 THR A O 1
ATOM 687 N N . ILE A 1 88 ? 19.902 -3.532 -22.429 1.00 45.47 88 ILE A N 1
ATOM 688 C CA . ILE A 1 88 ? 18.844 -3.197 -21.464 1.00 45.47 88 ILE A CA 1
ATOM 689 C C . ILE A 1 88 ? 19.535 -3.102 -20.094 1.00 45.47 88 ILE A C 1
ATOM 691 O O . ILE A 1 88 ? 19.264 -3.870 -19.186 1.00 45.47 88 ILE A O 1
ATOM 695 N N . THR A 1 89 ? 20.551 -2.255 -19.959 1.00 51.34 89 THR A N 1
ATOM 696 C CA . THR A 1 89 ? 21.359 -2.190 -18.732 1.00 51.34 89 THR A CA 1
ATOM 697 C C . THR A 1 89 ? 21.744 -0.753 -18.446 1.00 51.34 89 THR A C 1
ATOM 699 O O . THR A 1 89 ? 22.904 -0.373 -18.542 1.00 51.34 89 THR A O 1
ATOM 702 N N . SER A 1 90 ? 20.718 0.048 -18.147 1.00 49.06 90 SER A N 1
ATOM 703 C CA . SER A 1 90 ? 20.771 1.210 -17.242 1.00 49.06 90 SER A CA 1
ATOM 704 C C . SER A 1 90 ? 19.485 2.042 -17.326 1.00 49.06 90 SER A C 1
ATOM 706 O O . SER A 1 90 ? 19.520 3.268 -17.388 1.00 49.06 90 SER A O 1
ATOM 708 N N . ILE A 1 91 ? 18.314 1.392 -17.295 1.00 52.69 91 ILE A N 1
ATOM 709 C CA . ILE A 1 91 ? 17.182 2.076 -16.662 1.00 52.69 91 ILE A CA 1
ATOM 710 C C . ILE A 1 91 ? 17.578 2.124 -15.194 1.00 52.69 91 ILE A C 1
ATOM 712 O O . ILE A 1 91 ? 17.705 1.080 -14.560 1.00 52.69 91 ILE A O 1
ATOM 716 N N . GLU A 1 92 ? 17.912 3.323 -14.732 1.00 46.84 92 GLU A N 1
ATOM 717 C CA . GLU A 1 92 ? 18.241 3.646 -13.353 1.00 46.84 92 GLU A CA 1
ATOM 718 C C . GLU A 1 92 ? 17.221 2.965 -12.434 1.00 46.84 92 GLU A C 1
ATOM 720 O O . GLU A 1 92 ? 16.054 3.342 -12.360 1.00 46.84 92 GLU A O 1
ATOM 725 N N . PHE A 1 93 ? 17.687 1.873 -11.827 1.00 47.44 93 PHE A N 1
ATOM 726 C CA . PHE A 1 93 ? 16.979 0.897 -11.003 1.00 47.44 93 PHE A CA 1
ATOM 727 C C . PHE A 1 93 ? 16.733 1.492 -9.609 1.00 47.44 93 PHE A C 1
ATOM 729 O O . PHE A 1 93 ? 17.023 0.894 -8.579 1.00 47.44 93 PHE A O 1
ATOM 736 N N . ALA A 1 94 ? 16.302 2.750 -9.578 1.00 41.66 94 ALA A N 1
ATOM 737 C CA . ALA A 1 94 ? 15.976 3.460 -8.363 1.00 41.66 94 ALA A CA 1
ATOM 738 C C . ALA A 1 94 ? 14.517 3.151 -8.033 1.00 41.66 94 ALA A C 1
ATOM 740 O O . ALA A 1 94 ? 13.596 3.814 -8.504 1.00 41.66 94 ALA A O 1
ATOM 741 N N . SER A 1 95 ? 14.340 2.108 -7.226 1.00 46.47 95 SER A N 1
ATOM 742 C CA . SER A 1 95 ? 13.258 2.050 -6.246 1.00 46.47 95 SER A CA 1
ATOM 743 C C . SER A 1 95 ? 11.847 2.150 -6.828 1.00 46.47 95 SER A C 1
ATOM 745 O O . SER A 1 95 ? 11.085 3.060 -6.503 1.00 46.47 95 SER A O 1
ATOM 747 N N . LEU A 1 96 ? 11.451 1.172 -7.644 1.00 47.12 96 LEU A N 1
ATOM 748 C CA . LEU A 1 96 ? 10.027 0.859 -7.735 1.00 47.12 96 LEU A CA 1
ATOM 749 C C . LEU A 1 96 ? 9.623 0.200 -6.410 1.00 47.12 96 LEU A C 1
ATOM 751 O O . LEU A 1 96 ? 9.665 -1.017 -6.266 1.00 47.12 96 LEU A O 1
ATOM 755 N N . GLU A 1 97 ? 9.285 1.041 -5.430 1.00 49.59 97 GLU A N 1
ATOM 756 C CA . GLU A 1 97 ? 8.640 0.714 -4.149 1.00 49.59 97 GLU A CA 1
ATOM 757 C C . GLU A 1 97 ? 7.218 0.171 -4.390 1.00 49.59 97 GLU A C 1
ATOM 759 O O . GLU A 1 97 ? 6.216 0.753 -3.977 1.00 49.59 97 GLU A O 1
ATOM 764 N N . GLY A 1 98 ? 7.111 -0.908 -5.160 1.00 54.66 98 GLY A N 1
ATOM 765 C CA . GLY A 1 98 ? 5.866 -1.609 -5.419 1.00 54.66 98 GLY A CA 1
ATOM 766 C C . GLY A 1 98 ? 5.946 -3.008 -4.835 1.00 54.66 98 GLY A C 1
ATOM 767 O O . GLY A 1 98 ? 6.749 -3.812 -5.304 1.00 54.66 98 GLY A O 1
ATOM 768 N N . ASP A 1 99 ? 5.067 -3.297 -3.874 1.00 56.97 99 ASP A N 1
ATOM 769 C CA . ASP A 1 99 ? 4.877 -4.601 -3.211 1.00 56.97 99 ASP A CA 1
ATOM 770 C C . ASP A 1 99 ? 4.561 -5.769 -4.181 1.00 56.97 99 ASP A C 1
ATOM 772 O O . ASP A 1 99 ? 4.434 -6.923 -3.767 1.00 56.97 99 ASP A O 1
ATOM 776 N N . ASP A 1 100 ? 4.437 -5.511 -5.486 1.00 70.06 100 ASP A N 1
ATOM 777 C CA . ASP A 1 100 ? 4.094 -6.513 -6.490 1.00 70.06 100 ASP A CA 1
ATOM 778 C C . ASP A 1 100 ? 5.329 -7.311 -6.939 1.00 70.06 100 ASP A C 1
ATOM 780 O O . ASP A 1 100 ? 5.921 -7.082 -7.999 1.00 70.06 100 ASP A O 1
ATOM 784 N N . ALA A 1 101 ? 5.666 -8.332 -6.148 1.00 70.38 101 ALA A N 1
ATOM 785 C CA . ALA A 1 101 ? 6.687 -9.339 -6.456 1.00 70.38 101 ALA A CA 1
ATOM 786 C C . ALA A 1 101 ? 6.526 -9.960 -7.858 1.00 70.38 101 ALA A C 1
ATOM 788 O O . ALA A 1 101 ? 7.504 -10.258 -8.538 1.00 70.38 101 ALA A O 1
ATOM 789 N N . LEU A 1 102 ? 5.283 -10.102 -8.331 1.00 77.06 102 LEU A N 1
ATOM 790 C CA . LEU A 1 102 ? 4.982 -10.625 -9.666 1.00 77.06 102 LEU A CA 1
ATOM 791 C C . LEU A 1 102 ? 5.398 -9.664 -10.785 1.00 77.06 102 LEU A C 1
ATOM 793 O O . LEU A 1 102 ? 5.806 -10.112 -11.852 1.00 77.06 102 LEU A O 1
ATOM 797 N N . LEU A 1 103 ? 5.312 -8.352 -10.554 1.00 74.56 103 LEU A N 1
ATOM 798 C CA . LEU A 1 103 ? 5.710 -7.350 -11.540 1.00 74.56 103 LEU A CA 1
ATOM 799 C C . LEU A 1 103 ? 7.236 -7.247 -11.614 1.00 74.56 103 LEU A C 1
ATOM 801 O O . LEU A 1 103 ? 7.810 -7.196 -12.699 1.00 74.56 103 LEU A O 1
ATOM 805 N N . ASN A 1 104 ? 7.884 -7.295 -10.451 1.00 72.56 104 ASN A N 1
ATOM 806 C CA . ASN A 1 104 ? 9.337 -7.316 -10.337 1.00 72.56 104 ASN A CA 1
ATOM 807 C C . ASN A 1 104 ? 9.926 -8.615 -10.924 1.00 72.56 104 ASN A C 1
ATOM 809 O O . ASN A 1 104 ? 10.923 -8.560 -11.639 1.00 72.56 104 ASN A O 1
ATOM 813 N N . SER A 1 105 ? 9.250 -9.759 -10.755 1.00 71.38 105 SER A N 1
ATOM 814 C CA . SER A 1 105 ? 9.635 -11.041 -11.368 1.00 71.38 105 SER A CA 1
ATOM 815 C C . SER A 1 105 ? 9.587 -11.033 -12.901 1.00 71.38 105 SER A C 1
ATOM 817 O O . SER A 1 105 ? 10.352 -11.768 -13.517 1.00 71.38 105 SER A O 1
ATOM 819 N N . LEU A 1 106 ? 8.730 -10.217 -13.528 1.00 80.56 106 LEU A N 1
ATOM 820 C CA . LEU A 1 106 ? 8.690 -10.065 -14.992 1.00 80.56 106 LEU A CA 1
ATOM 821 C C . LEU A 1 106 ? 9.861 -9.235 -15.542 1.00 80.56 106 LEU A C 1
ATOM 823 O O . LEU A 1 106 ? 10.122 -9.265 -16.744 1.00 80.56 106 LEU A O 1
ATOM 827 N N . LEU A 1 107 ? 10.523 -8.462 -14.680 1.00 76.12 107 LEU A N 1
ATOM 828 C CA . LEU A 1 107 ? 11.603 -7.543 -15.042 1.00 76.12 107 LEU A CA 1
ATOM 829 C C . LEU A 1 107 ? 12.992 -8.095 -14.687 1.00 76.12 107 LEU A C 1
ATOM 831 O O . LEU A 1 107 ? 13.995 -7.583 -15.187 1.00 76.12 107 LEU A O 1
ATOM 835 N N . VAL A 1 108 ? 13.057 -9.137 -13.856 1.00 81.75 108 VAL A N 1
ATOM 836 C CA . VAL A 1 108 ? 14.284 -9.869 -13.528 1.00 81.75 108 VAL A CA 1
ATOM 837 C C . VAL A 1 108 ? 14.631 -10.835 -14.662 1.00 81.75 108 VAL A C 1
ATOM 839 O O . VAL A 1 108 ? 13.788 -11.571 -15.167 1.00 81.75 108 VAL A O 1
ATOM 842 N N . THR A 1 109 ? 15.895 -10.828 -15.079 1.00 82.50 109 THR A N 1
ATOM 843 C CA . THR A 1 109 ? 16.414 -11.746 -16.101 1.00 82.50 109 THR A CA 1
ATOM 844 C C . THR A 1 109 ? 16.530 -13.165 -15.550 1.00 82.50 109 THR A C 1
ATOM 846 O O . THR A 1 109 ? 16.889 -13.328 -14.388 1.00 82.50 109 THR A O 1
ATOM 849 N N . GLU A 1 110 ? 16.341 -14.190 -16.388 1.00 80.12 110 GLU A N 1
ATOM 850 C CA . GLU A 1 110 ? 16.424 -15.607 -15.974 1.00 80.12 110 GLU A CA 1
ATOM 851 C C . GLU A 1 110 ? 17.727 -15.953 -15.231 1.00 80.12 110 GLU A C 1
ATOM 853 O O . GLU A 1 110 ? 17.696 -16.692 -14.258 1.00 80.12 110 GLU A O 1
ATOM 858 N N . GLU A 1 111 ? 18.860 -15.358 -15.617 1.00 84.88 111 GLU A N 1
ATOM 859 C CA . GLU A 1 111 ? 20.162 -15.550 -14.951 1.00 84.88 111 GLU A CA 1
ATOM 860 C C . GLU A 1 111 ? 20.186 -15.084 -13.482 1.00 84.88 111 GLU A C 1
ATOM 862 O O . GLU A 1 111 ? 20.949 -15.605 -12.677 1.00 84.88 111 GLU A O 1
ATOM 867 N N . ASN A 1 112 ? 19.341 -14.115 -13.124 1.00 84.19 112 ASN A N 1
ATOM 868 C CA . ASN A 1 112 ? 19.309 -13.487 -11.801 1.00 84.19 112 ASN A CA 1
ATOM 869 C C . ASN A 1 112 ? 18.038 -13.843 -11.015 1.00 84.19 112 ASN A C 1
ATOM 871 O O . ASN A 1 112 ? 17.809 -13.281 -9.942 1.00 84.19 112 ASN A O 1
ATOM 875 N N . ILE A 1 113 ? 17.200 -14.744 -11.541 1.00 84.88 113 ILE A N 1
ATOM 876 C CA . ILE A 1 113 ? 15.916 -15.077 -10.922 1.00 84.88 113 ILE A CA 1
ATOM 877 C C . ILE A 1 113 ? 16.100 -15.783 -9.582 1.00 84.88 113 ILE A C 1
ATOM 879 O O . ILE A 1 113 ? 15.375 -15.471 -8.646 1.00 84.88 113 ILE A O 1
ATOM 883 N N . ASP A 1 114 ? 17.112 -16.645 -9.463 1.00 87.69 114 ASP A N 1
ATOM 884 C CA . ASP A 1 114 ? 17.419 -17.364 -8.224 1.00 87.69 114 ASP A CA 1
ATOM 885 C C . ASP A 1 114 ? 17.865 -16.395 -7.120 1.00 87.69 114 ASP A C 1
ATOM 887 O O . ASP A 1 114 ? 17.351 -16.440 -6.007 1.00 87.69 114 ASP A O 1
ATOM 891 N N . LEU A 1 115 ? 18.750 -15.446 -7.451 1.00 87.88 115 LEU A N 1
ATOM 892 C CA . LEU A 1 115 ? 19.207 -14.410 -6.517 1.00 87.88 115 LEU A CA 1
ATOM 893 C C . LEU A 1 115 ? 18.062 -13.494 -6.069 1.00 87.88 115 LEU A C 1
ATOM 895 O O . LEU A 1 115 ? 17.996 -13.114 -4.902 1.00 87.88 115 LEU A O 1
ATOM 899 N N . TYR A 1 116 ? 17.155 -13.149 -6.985 1.00 86.44 116 TYR A N 1
ATOM 900 C CA . TYR A 1 116 ? 15.958 -12.379 -6.657 1.00 86.44 116 TYR A CA 1
ATOM 901 C C . TYR A 1 116 ? 14.999 -13.164 -5.755 1.00 86.44 116 TYR A C 1
ATOM 903 O O . TYR A 1 116 ? 14.459 -12.602 -4.803 1.00 86.44 116 TYR A O 1
ATOM 911 N N . LEU A 1 117 ? 14.784 -14.453 -6.039 1.00 86.56 117 LEU A N 1
ATOM 912 C CA . LEU A 1 117 ? 13.903 -15.306 -5.245 1.00 86.56 117 LEU A CA 1
ATOM 913 C C . LEU A 1 117 ? 14.438 -15.469 -3.818 1.00 86.56 117 LEU A C 1
ATOM 915 O O . LEU A 1 117 ? 13.667 -15.353 -2.868 1.00 86.56 117 LEU A O 1
ATOM 919 N N . ASP A 1 118 ? 15.745 -15.688 -3.673 1.00 88.94 118 ASP A N 1
ATOM 920 C CA . ASP A 1 118 ? 16.406 -15.806 -2.373 1.00 88.94 118 ASP A CA 1
ATOM 921 C C . ASP A 1 118 ? 16.304 -14.504 -1.566 1.00 88.94 118 ASP A C 1
ATOM 923 O O . ASP A 1 118 ? 15.940 -14.540 -0.387 1.00 88.94 118 ASP A O 1
ATOM 927 N N . ASP A 1 119 ? 16.560 -13.350 -2.192 1.00 87.31 119 ASP A N 1
ATOM 928 C CA . ASP A 1 119 ? 16.437 -12.045 -1.528 1.00 87.31 119 ASP A CA 1
ATOM 929 C C . ASP A 1 119 ? 14.985 -11.737 -1.137 1.00 87.31 119 ASP A C 1
ATOM 931 O O . ASP A 1 119 ? 14.721 -11.275 -0.026 1.00 87.31 119 ASP A O 1
ATOM 935 N N . TYR A 1 120 ? 14.021 -12.074 -1.999 1.00 86.62 120 TYR A N 1
ATOM 936 C CA . TYR A 1 120 ? 12.598 -11.925 -1.703 1.00 86.62 120 TYR A CA 1
ATOM 937 C C . TYR A 1 120 ? 12.163 -12.816 -0.533 1.00 86.62 120 TYR A C 1
ATOM 939 O O . TYR A 1 120 ? 11.524 -12.343 0.407 1.00 86.62 120 TYR A O 1
ATOM 947 N N . VAL A 1 121 ? 12.529 -14.102 -0.546 1.00 90.25 121 VAL A N 1
ATOM 948 C CA . VAL A 1 121 ? 12.207 -15.027 0.550 1.00 90.25 121 VAL A CA 1
ATOM 949 C C . VAL A 1 121 ? 12.843 -14.550 1.856 1.00 90.25 121 VAL A C 1
ATOM 951 O O . VAL A 1 121 ? 12.176 -14.553 2.891 1.00 90.25 121 VAL A O 1
ATOM 954 N N . MET A 1 122 ? 14.094 -14.093 1.830 1.00 90.50 122 MET A N 1
ATOM 955 C CA . MET A 1 122 ? 14.758 -13.586 3.029 1.00 90.50 122 MET A CA 1
ATOM 956 C C . MET A 1 122 ? 14.099 -12.299 3.544 1.00 90.50 122 MET A C 1
ATOM 958 O O . MET A 1 122 ? 13.646 -12.252 4.688 1.00 90.50 122 MET A O 1
ATOM 962 N N . ASN A 1 123 ? 14.015 -11.258 2.719 1.00 86.19 123 ASN A N 1
ATOM 963 C CA . ASN A 1 123 ? 13.633 -9.924 3.178 1.00 86.19 123 ASN A CA 1
ATOM 964 C C . ASN A 1 123 ? 12.123 -9.772 3.368 1.00 86.19 123 ASN A C 1
ATOM 966 O O . ASN A 1 123 ? 11.679 -9.200 4.365 1.00 86.19 123 ASN A O 1
ATOM 970 N N . GLU A 1 124 ? 11.328 -10.287 2.433 1.00 85.00 124 GLU A N 1
ATOM 971 C CA . GLU A 1 124 ? 9.879 -10.092 2.444 1.00 85.00 124 GLU A CA 1
ATOM 972 C C . GLU A 1 124 ? 9.157 -11.153 3.273 1.00 85.00 124 GLU A C 1
ATOM 974 O O . GLU A 1 124 ? 8.185 -10.835 3.951 1.00 85.00 124 GLU A O 1
ATOM 979 N N . ILE A 1 125 ? 9.615 -12.407 3.248 1.00 86.50 125 ILE A N 1
ATOM 980 C CA . ILE A 1 125 ? 8.938 -13.494 3.968 1.00 86.50 125 ILE A CA 1
ATOM 981 C C . ILE A 1 125 ? 9.556 -13.682 5.353 1.00 86.50 125 ILE A C 1
ATOM 983 O O . ILE A 1 125 ? 8.851 -13.563 6.355 1.00 86.50 125 ILE A O 1
ATOM 987 N N . VAL A 1 126 ? 10.858 -13.971 5.434 1.00 92.56 126 VAL A N 1
ATOM 988 C CA . VAL A 1 126 ? 11.508 -14.357 6.698 1.00 92.56 126 VAL A CA 1
ATOM 989 C C . VAL A 1 126 ? 11.652 -13.167 7.644 1.00 92.56 126 VAL A C 1
ATOM 991 O O . VAL A 1 126 ? 11.159 -13.231 8.771 1.00 92.56 126 VAL A O 1
ATOM 994 N N . ILE A 1 127 ? 12.279 -12.072 7.204 1.00 91.19 127 ILE A N 1
ATOM 995 C CA . ILE A 1 127 ? 12.537 -10.910 8.067 1.00 91.19 127 ILE A CA 1
ATOM 996 C C . ILE A 1 127 ? 11.222 -10.274 8.522 1.00 91.19 127 ILE A C 1
ATOM 998 O O . ILE A 1 127 ? 11.046 -10.058 9.720 1.00 91.19 127 ILE A O 1
ATOM 1002 N N . LYS A 1 128 ? 10.258 -10.038 7.618 1.00 89.00 128 LYS A N 1
ATOM 1003 C CA . LYS A 1 128 ? 8.956 -9.473 8.018 1.00 89.00 128 LYS A CA 1
ATOM 1004 C C . LYS A 1 128 ? 8.182 -10.386 8.971 1.00 89.00 128 LYS A C 1
ATOM 1006 O O . LYS A 1 128 ? 7.593 -9.880 9.927 1.00 89.00 128 LYS A O 1
ATOM 1011 N N . ALA A 1 129 ? 8.199 -11.707 8.767 1.00 90.31 129 ALA A N 1
ATOM 1012 C CA . ALA A 1 129 ? 7.575 -12.638 9.709 1.00 90.31 129 ALA A CA 1
ATOM 1013 C C . ALA A 1 129 ? 8.255 -12.596 11.085 1.00 90.31 129 ALA A C 1
ATOM 1015 O O . ALA A 1 129 ? 7.566 -12.517 12.102 1.00 90.31 129 ALA A O 1
ATOM 1016 N N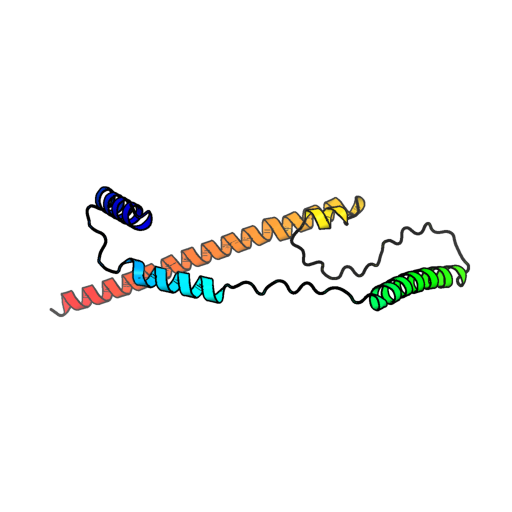 . GLN A 1 130 ? 9.590 -12.569 11.124 1.00 87.44 130 GLN A N 1
ATOM 1017 C CA . GLN A 1 130 ? 10.354 -12.466 12.367 1.00 87.44 130 GLN A CA 1
ATOM 1018 C C . GLN A 1 130 ? 10.083 -11.142 13.100 1.00 87.44 130 GLN A C 1
ATOM 1020 O O . GLN A 1 130 ? 9.922 -11.130 14.324 1.00 87.44 130 GLN A O 1
ATOM 1025 N N . THR A 1 131 ? 10.006 -10.021 12.375 1.00 92.06 131 THR A N 1
ATOM 1026 C CA . THR A 1 131 ? 9.643 -8.720 12.954 1.00 92.06 131 THR A CA 1
ATOM 1027 C C . THR A 1 131 ? 8.230 -8.763 13.531 1.00 92.06 131 THR A C 1
ATOM 1029 O O . THR A 1 131 ? 8.038 -8.375 14.679 1.00 92.06 131 THR A O 1
ATOM 1032 N N . SER A 1 132 ? 7.264 -9.330 12.803 1.00 93.56 132 SER A N 1
ATOM 1033 C CA . SER A 1 132 ? 5.896 -9.497 13.305 1.00 93.56 132 SER A CA 1
ATOM 1034 C C . SER A 1 132 ? 5.825 -10.390 14.549 1.00 93.56 132 SER A C 1
ATOM 1036 O O . SER A 1 132 ? 5.043 -10.101 15.453 1.00 93.56 132 SER A O 1
ATOM 1038 N N . GLU A 1 133 ? 6.604 -11.471 14.617 1.00 91.69 133 GLU A N 1
ATOM 1039 C CA . GLU A 1 133 ? 6.676 -12.334 15.803 1.00 91.69 133 GLU A CA 1
ATOM 1040 C C . GLU A 1 133 ? 7.272 -11.581 16.996 1.00 91.69 133 GLU A C 1
ATOM 1042 O O . GLU A 1 133 ? 6.745 -11.645 18.107 1.00 91.69 133 GLU A O 1
ATOM 1047 N N . THR A 1 134 ? 8.335 -10.815 16.756 1.00 91.62 134 THR A N 1
ATOM 1048 C CA . THR A 1 134 ? 8.982 -9.986 17.779 1.00 91.62 134 THR A CA 1
ATOM 1049 C C . THR A 1 134 ? 8.021 -8.932 18.321 1.00 91.62 134 THR A C 1
ATOM 1051 O O . THR A 1 134 ? 7.917 -8.764 19.536 1.00 91.62 134 THR A O 1
ATOM 1054 N N . ASP A 1 135 ? 7.271 -8.265 17.446 1.00 94.50 135 ASP A N 1
ATOM 1055 C CA . ASP A 1 135 ? 6.272 -7.270 17.833 1.00 94.50 135 ASP A CA 1
ATOM 1056 C C . ASP A 1 135 ? 5.147 -7.894 18.667 1.00 94.50 135 ASP A C 1
ATOM 1058 O O . ASP A 1 135 ? 4.779 -7.357 19.716 1.00 94.50 135 ASP A O 1
ATOM 1062 N N . LEU A 1 136 ? 4.642 -9.063 18.260 1.00 93.94 136 LEU A N 1
ATOM 1063 C CA . LEU A 1 136 ? 3.646 -9.812 19.030 1.00 93.94 136 LEU A CA 1
ATOM 1064 C C . LEU A 1 136 ? 4.183 -10.242 20.398 1.00 93.94 136 LEU A C 1
ATOM 1066 O O . LEU A 1 136 ? 3.479 -10.110 21.403 1.00 93.94 136 LEU A O 1
ATOM 1070 N N . ASN A 1 137 ? 5.426 -10.715 20.458 1.00 91.44 137 ASN A N 1
ATOM 1071 C CA . ASN A 1 137 ? 6.066 -11.099 21.709 1.00 91.44 137 ASN A CA 1
ATOM 1072 C C . ASN A 1 137 ? 6.256 -9.885 22.633 1.00 91.44 137 ASN A C 1
ATOM 1074 O O . ASN A 1 137 ? 5.944 -9.957 23.818 1.00 91.44 137 ASN A O 1
ATOM 1078 N N . ASN A 1 138 ? 6.671 -8.736 22.097 1.00 89.88 138 ASN A N 1
ATOM 1079 C CA . ASN A 1 138 ? 6.784 -7.494 22.863 1.00 89.88 138 ASN A CA 1
ATOM 1080 C C . ASN A 1 138 ? 5.429 -7.052 23.430 1.00 89.88 138 ASN A C 1
ATOM 1082 O O . ASN A 1 138 ? 5.348 -6.672 24.597 1.00 89.88 138 ASN A O 1
ATOM 1086 N N . ILE A 1 139 ? 4.352 -7.137 22.642 1.00 91.44 139 ILE A N 1
ATOM 1087 C CA . ILE A 1 139 ? 2.988 -6.862 23.120 1.00 91.44 139 ILE A CA 1
ATOM 1088 C C . ILE A 1 139 ? 2.606 -7.830 24.247 1.00 91.44 139 ILE A C 1
ATOM 1090 O O . ILE A 1 139 ? 2.060 -7.398 25.264 1.00 91.44 139 ILE A O 1
ATOM 1094 N N . PHE A 1 140 ? 2.917 -9.119 24.101 1.00 89.81 140 PHE A N 1
ATOM 1095 C CA . PHE A 1 140 ? 2.638 -10.132 25.118 1.00 89.81 140 PHE A CA 1
ATOM 1096 C C . PHE A 1 140 ? 3.396 -9.867 26.428 1.00 89.81 140 PHE A C 1
ATOM 1098 O O . PHE A 1 140 ? 2.774 -9.816 27.490 1.00 89.81 140 PHE A O 1
ATOM 1105 N N . ILE A 1 141 ? 4.707 -9.617 26.365 1.00 87.88 141 ILE A N 1
ATOM 1106 C CA . ILE A 1 141 ? 5.538 -9.317 27.541 1.00 87.88 141 ILE A CA 1
ATOM 1107 C C . ILE A 1 141 ? 5.094 -8.016 28.215 1.00 87.88 141 ILE A C 1
ATOM 1109 O O . ILE A 1 141 ? 4.909 -7.994 29.431 1.00 87.88 141 ILE A O 1
ATOM 1113 N N . ASN A 1 142 ? 4.840 -6.956 27.444 1.00 86.00 142 ASN A N 1
ATOM 1114 C CA . ASN A 1 142 ? 4.320 -5.701 27.989 1.00 86.00 142 ASN A CA 1
ATOM 1115 C C . ASN A 1 142 ? 2.961 -5.909 28.669 1.00 86.00 142 ASN A C 1
ATOM 1117 O O . ASN A 1 142 ? 2.716 -5.346 29.733 1.00 86.00 142 ASN A O 1
ATOM 1121 N N . SER A 1 143 ? 2.090 -6.750 28.103 1.00 83.38 143 SER A N 1
ATOM 1122 C CA . SER A 1 143 ? 0.809 -7.080 28.726 1.00 83.38 143 SER A CA 1
ATOM 1123 C C . SER A 1 143 ? 0.970 -7.871 30.025 1.00 83.38 143 SER A C 1
ATOM 1125 O O . SER A 1 143 ? 0.179 -7.651 30.939 1.00 83.38 143 SER A O 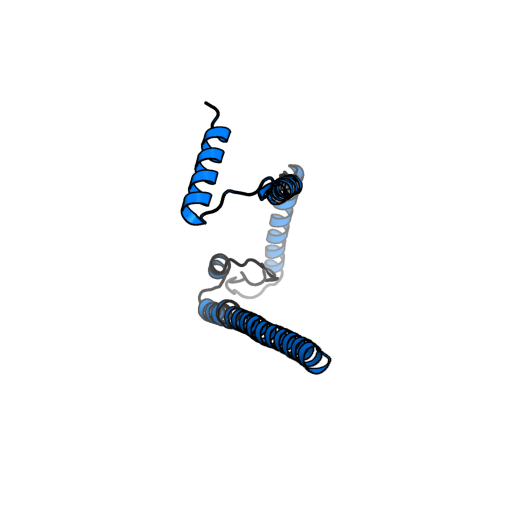1
ATOM 1127 N N . LEU A 1 144 ? 1.946 -8.779 30.130 1.00 84.06 144 LEU A N 1
ATOM 1128 C CA . LEU A 1 144 ? 2.230 -9.486 31.383 1.00 84.06 144 LEU A CA 1
ATOM 1129 C C . LEU A 1 144 ? 2.753 -8.527 32.456 1.00 84.06 144 LEU A C 1
ATOM 1131 O O . LEU A 1 144 ? 2.229 -8.533 33.563 1.00 84.06 144 LEU A O 1
ATOM 1135 N N . ILE A 1 145 ? 3.710 -7.660 32.113 1.00 79.62 145 ILE A N 1
ATOM 1136 C CA . ILE A 1 145 ? 4.298 -6.689 33.050 1.00 79.62 145 ILE A CA 1
ATOM 1137 C C . ILE A 1 145 ? 3.246 -5.687 33.548 1.00 79.62 145 ILE A C 1
ATOM 1139 O O . ILE A 1 145 ? 3.194 -5.384 34.737 1.00 79.62 145 ILE A O 1
ATOM 1143 N N . ILE A 1 146 ? 2.385 -5.178 32.660 1.00 76.12 146 ILE A N 1
ATOM 1144 C CA . ILE A 1 146 ? 1.313 -4.248 33.048 1.00 76.12 146 ILE A CA 1
ATOM 1145 C C . ILE A 1 146 ? 0.295 -4.942 33.959 1.00 76.12 146 ILE A C 1
ATOM 1147 O O . ILE A 1 146 ? -0.118 -4.357 34.956 1.00 76.12 146 ILE A O 1
ATOM 1151 N N . ASN A 1 147 ? -0.103 -6.180 33.646 1.00 70.00 147 ASN A N 1
ATOM 1152 C CA . ASN A 1 147 ? -1.031 -6.927 34.496 1.00 70.00 147 ASN A CA 1
ATOM 1153 C C . ASN A 1 147 ? -0.431 -7.233 35.875 1.00 70.00 147 ASN A C 1
ATOM 1155 O O . ASN A 1 147 ? -1.153 -7.131 36.861 1.00 70.00 147 ASN A O 1
ATOM 1159 N N . ASP A 1 148 ? 0.863 -7.554 35.953 1.00 69.50 148 ASP A N 1
ATOM 1160 C CA . ASP A 1 148 ? 1.565 -7.801 37.220 1.00 69.50 148 ASP A CA 1
ATOM 1161 C C . ASP A 1 148 ? 1.677 -6.515 38.056 1.00 69.50 148 ASP A C 1
ATOM 1163 O O . ASP A 1 148 ? 1.333 -6.501 39.229 1.00 69.50 148 ASP A O 1
ATOM 1167 N N . SER A 1 149 ? 2.002 -5.378 37.430 1.00 66.56 149 SER A N 1
ATOM 1168 C CA . SER A 1 149 ? 2.043 -4.074 38.113 1.00 66.56 149 SER A CA 1
ATOM 1169 C C . SER A 1 149 ? 0.672 -3.597 38.620 1.00 66.56 149 SER A C 1
ATOM 1171 O O . SER A 1 149 ? 0.589 -2.909 39.642 1.00 66.56 149 SER A O 1
ATOM 1173 N N . LEU A 1 150 ? -0.416 -3.932 37.918 1.00 68.00 150 LEU A N 1
ATOM 1174 C CA . LEU A 1 150 ? -1.780 -3.666 38.390 1.00 68.00 150 LEU A CA 1
ATOM 1175 C C . LEU A 1 150 ? -2.188 -4.622 39.515 1.00 68.00 150 LEU A C 1
ATOM 1177 O O . LEU A 1 150 ? -2.901 -4.210 40.429 1.00 68.00 150 LEU A O 1
ATOM 1181 N N . LEU A 1 151 ? -1.735 -5.876 39.456 1.00 69.38 151 LEU A N 1
ATOM 1182 C CA . LEU A 1 151 ? -1.947 -6.863 40.508 1.00 69.38 151 LEU A CA 1
ATOM 1183 C C . LEU A 1 151 ? -1.210 -6.459 41.791 1.00 69.38 151 LEU A C 1
ATOM 1185 O O . LEU A 1 151 ? -1.819 -6.490 42.854 1.00 69.38 151 LEU A O 1
ATOM 1189 N N . ASP A 1 152 ? 0.042 -6.013 41.687 1.00 69.69 152 ASP A N 1
ATOM 1190 C CA . ASP A 1 152 ? 0.837 -5.526 42.817 1.00 69.69 152 ASP A CA 1
ATOM 1191 C C . ASP A 1 152 ? 0.188 -4.309 43.477 1.00 69.69 152 ASP A C 1
ATOM 1193 O O . ASP A 1 152 ? 0.009 -4.308 44.692 1.00 69.69 152 ASP A O 1
ATOM 1197 N N . ASN A 1 153 ? -0.260 -3.318 42.694 1.00 70.75 153 ASN A N 1
ATOM 1198 C CA . ASN A 1 153 ? -1.009 -2.182 43.244 1.00 70.75 153 ASN A CA 1
ATOM 1199 C C . ASN A 1 153 ? -2.304 -2.637 43.935 1.00 70.75 153 ASN A C 1
ATOM 1201 O O . ASN A 1 153 ? -2.597 -2.180 45.032 1.00 70.75 153 ASN A O 1
ATOM 1205 N N . TYR A 1 154 ? -3.071 -3.556 43.337 1.00 65.25 154 TYR A N 1
ATOM 1206 C CA . TYR A 1 154 ? -4.309 -4.067 43.936 1.00 65.25 154 TYR A CA 1
ATOM 1207 C C . TYR A 1 154 ? -4.059 -4.852 45.235 1.00 65.25 154 TYR A C 1
ATOM 1209 O O . TYR A 1 154 ? -4.820 -4.736 46.200 1.00 65.25 154 TYR A O 1
ATOM 1217 N N . ILE A 1 155 ? -2.991 -5.651 45.280 1.00 71.31 155 ILE A N 1
ATOM 1218 C CA . ILE A 1 155 ? -2.567 -6.372 46.483 1.00 71.31 155 ILE A CA 1
ATOM 1219 C C . ILE A 1 155 ? -2.102 -5.373 47.547 1.00 71.31 155 ILE A C 1
ATOM 1221 O O . ILE A 1 155 ? -2.541 -5.482 48.686 1.00 71.31 155 ILE A O 1
ATOM 1225 N N . GLU A 1 156 ? -1.279 -4.384 47.204 1.00 72.25 156 GLU A N 1
ATOM 1226 C CA . GLU A 1 156 ? -0.784 -3.384 48.155 1.00 72.25 156 GLU A CA 1
ATOM 1227 C C . GLU A 1 156 ? -1.927 -2.539 48.744 1.00 72.25 156 GLU A C 1
ATOM 1229 O O . GLU A 1 156 ? -2.026 -2.406 49.966 1.00 72.25 156 GLU A O 1
ATOM 1234 N N . GLU A 1 157 ? -2.846 -2.048 47.907 1.00 71.00 157 GLU A N 1
ATOM 1235 C CA . GLU A 1 157 ? -3.998 -1.248 48.344 1.00 71.00 157 GLU A CA 1
ATOM 1236 C C . GLU A 1 157 ? -4.944 -2.067 49.242 1.00 71.00 157 GLU A C 1
ATOM 1238 O O . GLU A 1 157 ? -5.327 -1.612 50.321 1.00 71.00 157 GLU A O 1
ATOM 1243 N N . SER A 1 158 ? -5.247 -3.317 48.865 1.00 64.56 158 SER A N 1
ATOM 1244 C CA . SER A 1 158 ? -6.124 -4.202 49.650 1.00 64.56 158 SER A CA 1
ATOM 1245 C C . SER A 1 158 ? -5.489 -4.732 50.944 1.00 64.56 158 SER A C 1
ATOM 1247 O O . SER A 1 158 ? -6.212 -4.997 51.913 1.00 64.56 158 SER A O 1
ATOM 1249 N N . PHE A 1 159 ? -4.159 -4.871 51.003 1.00 65.56 159 PHE A N 1
ATOM 1250 C CA . PHE A 1 159 ? -3.434 -5.198 52.236 1.00 65.56 159 PHE A CA 1
ATOM 1251 C C . PHE A 1 159 ? -3.384 -4.010 53.196 1.00 65.56 159 PHE A C 1
ATOM 1253 O O . PHE A 1 159 ? -3.610 -4.197 54.393 1.00 65.56 159 PHE A O 1
ATOM 1260 N N . ILE A 1 160 ? -3.112 -2.797 52.703 1.00 67.50 160 ILE A N 1
ATOM 1261 C CA . ILE A 1 160 ? -3.120 -1.593 53.545 1.00 67.50 160 ILE A CA 1
ATOM 1262 C C . ILE A 1 160 ? -4.532 -1.320 54.075 1.00 67.50 160 ILE A C 1
ATOM 1264 O O . ILE A 1 160 ? -4.682 -1.041 55.265 1.00 67.50 160 ILE A O 1
ATOM 1268 N N . GLU A 1 161 ? -5.570 -1.476 53.250 1.00 63.69 161 GLU A N 1
ATOM 1269 C CA . GLU A 1 161 ? -6.958 -1.274 53.679 1.00 63.69 161 GLU A CA 1
ATOM 1270 C C . GLU A 1 161 ? -7.409 -2.292 54.745 1.00 63.69 161 GLU A C 1
ATOM 1272 O O . GLU A 1 161 ? -8.114 -1.916 55.678 1.00 63.69 161 GLU A O 1
ATOM 1277 N N . ASN A 1 162 ? -6.954 -3.552 54.684 1.00 62.69 162 ASN A N 1
ATOM 1278 C CA . ASN A 1 162 ? -7.299 -4.577 55.685 1.00 62.69 162 ASN A CA 1
ATOM 1279 C C . ASN A 1 162 ? -6.423 -4.580 56.953 1.00 62.69 162 ASN A C 1
ATOM 1281 O O . ASN A 1 162 ? -6.785 -5.246 57.919 1.00 62.69 162 ASN A O 1
ATOM 1285 N N . ILE A 1 163 ? -5.266 -3.908 56.962 1.00 64.44 163 ILE A N 1
ATOM 1286 C CA . ILE A 1 163 ? -4.394 -3.808 58.152 1.00 64.44 163 ILE A CA 1
ATOM 1287 C C . ILE A 1 163 ? -4.634 -2.504 58.929 1.00 64.44 163 ILE A C 1
ATOM 1289 O O . ILE A 1 163 ? -4.395 -2.459 60.137 1.00 64.44 163 ILE A O 1
ATOM 1293 N N . VAL A 1 164 ? -5.066 -1.434 58.252 1.00 56.75 164 VAL A N 1
ATOM 1294 C CA . VAL A 1 164 ? -5.281 -0.107 58.861 1.00 56.75 164 VAL A CA 1
ATOM 1295 C C . VAL A 1 164 ? -6.719 0.084 59.388 1.00 56.75 164 VAL A C 1
ATOM 1297 O O . VAL A 1 164 ? -6.976 1.061 60.095 1.00 56.75 164 VAL A O 1
ATOM 1300 N N . LEU A 1 165 ? -7.633 -0.859 59.129 1.00 45.94 165 LEU A N 1
ATOM 1301 C CA . LEU A 1 165 ? -8.945 -0.967 59.791 1.00 45.94 165 LEU A CA 1
ATOM 1302 C C . LEU A 1 165 ? -8.954 -2.060 60.869 1.00 45.94 165 LEU A C 1
ATOM 1304 O O . LEU A 1 165 ? -9.671 -1.861 61.877 1.00 45.94 165 LEU A O 1
#

Foldseek 3Di:
DDPVVVVVVVVQVVCCVPVVDGDDPCPCVVVVVVVVVVVVVPPPDPPPPDDDDPVVVVVVVVVVVVVVVVVVVVVVVDDDDDDDPPPPDDPPPPDPVDPPPVVVCVVDDPVCNVVSVVCCCVPVPVVVVVVVVVVVVVVVVVVVVVVVVVVVVVVVVVVCVVVVD

Radius of gyration: 33.04 Å; chains: 1; bounding box: 80×37×95 Å

Sequence (165 aa):
MDLNKKNKVRLSKEHRDKLGMDIPKDYFSKSKAEILKAVAENKKPETKVIQLRPFVKYAVAASIVAILGLTILFKYGSGTTTQQVNTITSIEFASLEGDDALLNSLLVTEENIDLYLDDYVMNEIVIKAQTSETDLNNIFINSLIINDSLLDNYIEESFIENIVL

Secondary structure (DSSP, 8-state):
--HHHHHHHHHHHHHHHHHSSPPPTTTTHHHHHHHHHHHHHT--------PPPHHHHHHHHHHHHHHHHHHHHHHHHS------------S---------HHHHHTTS-GGGHHHHHHHHIIIIIIIHHHHHHHHHHHHHHHHHHHHHHHHHHHHHHHHHHHHH-